Protein AF-A0A349HWZ4-F1 (afdb_monomer)

Secondary structure (DSSP, 8-state):
-PPP---HHHHTTEEE-TTS-EEEEPS--SS--TTS-HHHHHHHTSEEEPPHHHHHHHHHH-TTGGG--

Sequence (69 aa):
MPKLKTHRAAAKRYKVTASGKIMKRQAGIGHLLQHKSASRKRRIF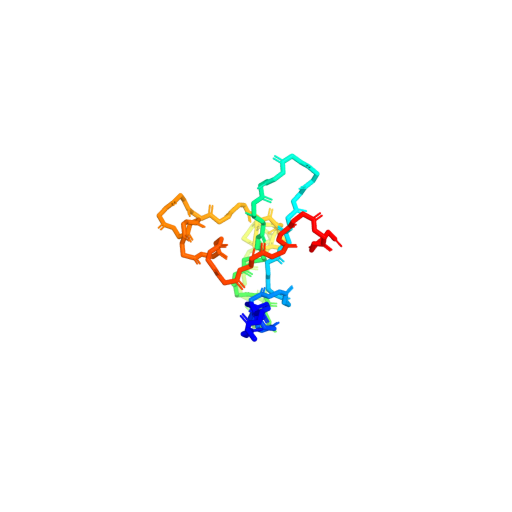KMVGVSESHVALVSKELPYKKYSR

Solvent-accessible surface area (backbone atoms only — not comparable to full-atom values): 4410 Å² total; per-residue (Å²): 134,90,74,90,73,64,40,66,75,52,62,76,54,44,42,38,45,97,89,66,52,50,30,30,72,50,80,80,79,88,62,78,63,83,86,44,53,69,70,58,51,62,56,38,73,40,75,39,71,58,57,77,89,50,46,68,60,55,50,65,43,35,75,61,48,90,76,50,103

Foldseek 3Di:
DDDDDAQVVLLVAWAADPVGFIKGQAPDQPDPCVPDDPVRNVVRRDIDTDDPVCPVVSCVNCVPNNPSD

Nearest PDB structures (foldseek):
  5mlc-assembly1_5  TM=9.740E-01  e=6.032E-07  Spinacia oleracea
  5mmi-assembly1_4  TM=9.757E-01  e=1.112E-06  Spinacia oleracea
  4v7a-assembly1_B3  TM=8.640E-01  e=6.032E-07  Escherichia coli K-12
  7zp8-assembly1_7  TM=9.474E-01  e=5.679E-06  Escherichia coli
  7bl6-assembly1_3  TM=9.383E-01  e=7.453E-06  Escherichia coli K-12

Structure (mmCIF, N/CA/C/O backbone):
data_AF-A0A349HWZ4-F1
#
_entry.id   AF-A0A349HWZ4-F1
#
loop_
_atom_site.group_PDB
_atom_site.id
_atom_site.type_symbol
_atom_site.label_atom_id
_atom_site.label_alt_id
_atom_site.label_comp_id
_atom_site.label_asym_id
_atom_site.label_entity_id
_atom_site.label_seq_id
_atom_site.pdbx_PDB_ins_code
_atom_site.Cartn_x
_atom_site.Cartn_y
_atom_site.Cartn_z
_atom_site.occupancy
_atom_site.B_iso_or_equiv
_atom_site.auth_seq_id
_atom_site.auth_comp_id
_atom_site.auth_asym_id
_atom_site.auth_atom_id
_atom_site.pdbx_PDB_model_num
ATOM 1 N N . MET A 1 1 ? -11.569 -6.880 29.808 1.00 85.44 1 MET A N 1
ATOM 2 C CA . MET A 1 1 ? -11.999 -6.650 28.409 1.00 85.44 1 MET A CA 1
ATOM 3 C C . MET A 1 1 ? -10.781 -6.661 27.486 1.00 85.44 1 MET A C 1
ATOM 5 O O . MET A 1 1 ? -9.883 -5.849 27.701 1.00 85.44 1 MET A O 1
ATOM 9 N N . PRO A 1 2 ? -10.682 -7.591 26.522 1.00 90.56 2 PRO A N 1
ATOM 10 C CA . PRO A 1 2 ? -9.528 -7.673 25.629 1.00 90.56 2 PRO A CA 1
ATOM 11 C C . PRO A 1 2 ? -9.520 -6.515 24.618 1.00 90.56 2 PRO A C 1
ATOM 13 O O . PRO A 1 2 ? -10.517 -6.253 23.951 1.00 90.56 2 PRO A O 1
ATOM 16 N N . LYS A 1 3 ? -8.385 -5.813 24.502 1.00 92.44 3 LYS A N 1
ATOM 17 C CA . LYS A 1 3 ? -8.164 -4.793 23.464 1.00 92.44 3 LYS A CA 1
ATOM 18 C C . LYS A 1 3 ? -7.696 -5.470 22.177 1.00 92.44 3 LYS A C 1
ATOM 20 O O . LYS A 1 3 ? -6.861 -6.374 22.230 1.00 92.44 3 LYS A O 1
ATOM 25 N N . LEU A 1 4 ? -8.184 -4.998 21.029 1.00 92.25 4 LEU A N 1
ATOM 26 C CA . LEU A 1 4 ? -7.678 -5.437 19.727 1.00 92.25 4 LEU A CA 1
ATOM 27 C C . LEU A 1 4 ? -6.175 -5.162 19.635 1.00 92.25 4 LEU A C 1
ATOM 29 O O . LEU A 1 4 ? -5.703 -4.113 20.067 1.00 92.25 4 LEU A O 1
ATOM 33 N N . LYS A 1 5 ? -5.412 -6.096 19.065 1.00 91.62 5 LYS A N 1
ATOM 34 C CA . LYS A 1 5 ? -3.979 -5.908 18.816 1.00 91.62 5 LYS A CA 1
ATOM 35 C C . LYS A 1 5 ? -3.721 -5.725 17.331 1.00 91.62 5 LYS A C 1
ATOM 37 O O . LYS A 1 5 ? -4.363 -6.352 16.496 1.00 91.62 5 LYS A O 1
ATOM 42 N N . THR A 1 6 ? -2.745 -4.883 17.008 1.00 92.62 6 THR A N 1
ATOM 43 C CA . THR A 1 6 ? -2.284 -4.724 15.628 1.00 92.62 6 THR A CA 1
ATOM 44 C C . THR A 1 6 ? -1.591 -5.993 15.157 1.00 92.62 6 THR A C 1
ATOM 46 O O . THR A 1 6 ? -0.674 -6.488 15.822 1.00 92.62 6 THR A O 1
ATOM 49 N N . HIS A 1 7 ? -1.962 -6.475 13.973 1.00 94.31 7 HIS A N 1
ATOM 50 C CA . HIS A 1 7 ? -1.253 -7.567 13.329 1.00 94.31 7 HIS A CA 1
ATOM 51 C C . HIS A 1 7 ? 0.158 -7.100 12.931 1.00 94.31 7 HIS A C 1
ATOM 53 O O . HIS A 1 7 ? 0.354 -6.309 12.004 1.00 94.31 7 HIS A O 1
ATOM 59 N N . ARG A 1 8 ? 1.176 -7.556 13.670 1.00 92.06 8 ARG A N 1
ATOM 60 C CA . ARG A 1 8 ? 2.554 -7.046 13.539 1.00 92.06 8 ARG A CA 1
ATOM 61 C C . ARG A 1 8 ? 3.143 -7.276 12.150 1.00 92.06 8 ARG A C 1
ATOM 63 O O . ARG A 1 8 ? 3.915 -6.449 11.670 1.00 92.06 8 ARG A O 1
ATOM 70 N N . ALA A 1 9 ? 2.777 -8.374 11.496 1.00 93.62 9 ALA A N 1
ATOM 71 C CA . ALA A 1 9 ? 3.266 -8.691 10.162 1.00 93.62 9 ALA A CA 1
ATOM 72 C C . ALA A 1 9 ? 2.670 -7.763 9.085 1.00 93.62 9 ALA A C 1
ATOM 74 O O . ALA A 1 9 ? 3.345 -7.478 8.094 1.00 93.62 9 ALA A O 1
ATOM 75 N N . ALA A 1 10 ? 1.448 -7.262 9.291 1.00 92.12 10 ALA A N 1
ATOM 76 C CA . ALA A 1 10 ? 0.823 -6.253 8.436 1.00 92.12 10 ALA A CA 1
ATOM 77 C C . ALA A 1 10 ? 1.476 -4.885 8.627 1.00 92.12 10 ALA A C 1
ATOM 79 O O . ALA A 1 10 ? 1.860 -4.241 7.654 1.00 92.12 10 ALA A O 1
ATOM 80 N N . ALA A 1 11 ? 1.681 -4.483 9.885 1.00 92.19 11 ALA A N 1
ATOM 81 C CA . ALA A 1 11 ? 2.286 -3.197 10.231 1.00 92.19 11 ALA A CA 1
ATOM 82 C C . ALA A 1 11 ? 3.707 -3.028 9.658 1.00 92.19 11 ALA A C 1
ATOM 84 O O . ALA A 1 11 ? 4.112 -1.922 9.331 1.00 92.19 11 ALA A O 1
ATOM 85 N N . LYS A 1 12 ? 4.459 -4.125 9.483 1.00 92.25 12 LYS A N 1
ATOM 86 C CA . LYS A 1 12 ? 5.783 -4.103 8.832 1.00 92.25 12 LYS A CA 1
ATOM 87 C C . LYS A 1 12 ? 5.724 -3.944 7.305 1.00 92.25 12 LYS A C 1
ATOM 89 O O . LYS A 1 12 ? 6.730 -3.591 6.698 1.00 92.25 12 LYS A O 1
ATOM 94 N N . ARG A 1 13 ? 4.594 -4.269 6.668 1.00 92.38 13 ARG A N 1
ATOM 95 C CA . ARG A 1 13 ? 4.450 -4.318 5.200 1.00 92.38 13 ARG A CA 1
ATOM 96 C C . ARG A 1 13 ? 3.682 -3.134 4.621 1.00 92.38 13 ARG A C 1
ATOM 98 O O . ARG A 1 13 ? 3.947 -2.754 3.480 1.00 92.38 13 ARG A O 1
ATOM 105 N N . TYR A 1 14 ? 2.744 -2.580 5.382 1.00 92.31 14 TYR A N 1
ATOM 106 C CA . TYR A 1 14 ? 1.870 -1.498 4.945 1.00 92.31 14 TYR A CA 1
ATOM 107 C C . TYR A 1 14 ? 2.186 -0.205 5.686 1.00 92.31 14 TYR A C 1
ATOM 109 O O . TYR A 1 14 ? 2.354 -0.206 6.901 1.00 92.31 14 TYR A O 1
ATOM 117 N N . LYS A 1 15 ? 2.207 0.906 4.948 1.00 90.31 15 LYS A N 1
ATOM 118 C CA . LYS A 1 15 ? 2.334 2.255 5.509 1.00 90.31 15 LYS A CA 1
ATOM 119 C C . LYS A 1 15 ? 1.073 3.056 5.218 1.00 90.31 15 LYS A C 1
ATOM 121 O O . LYS A 1 15 ? 0.538 2.969 4.116 1.00 90.31 15 LYS A O 1
ATOM 126 N N . VAL A 1 16 ? 0.625 3.861 6.175 1.00 91.69 16 VAL A N 1
ATOM 127 C CA . VAL A 1 16 ? -0.536 4.744 6.004 1.00 91.69 16 VAL A CA 1
ATOM 128 C C . VAL A 1 16 ? -0.048 6.173 5.773 1.00 91.69 16 VAL A C 1
ATOM 130 O O . VAL A 1 16 ? 0.748 6.694 6.551 1.00 91.69 16 VAL A O 1
ATOM 133 N N . THR A 1 17 ? -0.488 6.813 4.689 1.00 90.56 17 THR A N 1
ATOM 134 C CA . THR A 1 17 ? -0.154 8.220 4.416 1.00 90.56 17 THR A CA 1
ATOM 135 C C . THR A 1 17 ? -0.891 9.159 5.371 1.00 90.56 17 THR A C 1
ATOM 137 O O . THR A 1 17 ? -1.848 8.772 6.043 1.00 90.56 17 THR A O 1
ATOM 140 N N . ALA A 1 18 ? -0.499 10.436 5.401 1.00 86.06 18 ALA A N 1
ATOM 141 C CA . ALA A 1 18 ? -1.208 11.444 6.188 1.00 86.06 18 ALA A CA 1
ATOM 142 C C . ALA A 1 18 ? -2.708 11.519 5.836 1.00 86.06 18 ALA A C 1
ATOM 144 O O . ALA A 1 18 ? -3.539 11.609 6.737 1.00 86.06 18 ALA A O 1
ATOM 145 N N . SER A 1 19 ? -3.034 11.372 4.548 1.00 87.31 19 SER A N 1
ATOM 146 C CA . SER A 1 19 ? -4.395 11.331 3.998 1.00 87.31 19 SER A CA 1
ATOM 147 C C . SER A 1 19 ? -5.137 9.999 4.189 1.00 87.31 19 SER A C 1
ATOM 149 O O . SER A 1 19 ? -6.274 9.874 3.751 1.00 87.31 19 SER A O 1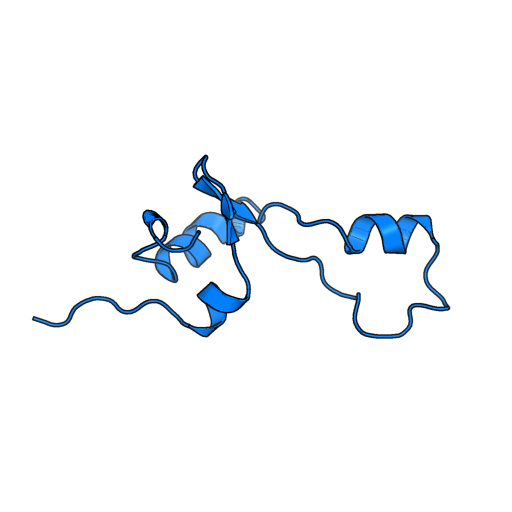
ATOM 151 N N . GLY A 1 20 ? -4.522 8.993 4.820 1.00 86.06 20 GLY A N 1
ATOM 152 C CA . GLY A 1 20 ? -5.168 7.711 5.118 1.00 86.06 20 GLY A CA 1
ATOM 153 C C . GLY A 1 20 ? -5.074 6.650 4.016 1.00 86.06 20 GLY A C 1
ATOM 154 O O . GLY A 1 20 ? -5.657 5.577 4.166 1.00 86.06 20 GLY A O 1
ATOM 155 N N . LYS A 1 21 ? -4.324 6.898 2.933 1.00 90.44 21 LYS A N 1
ATOM 156 C CA . LYS A 1 21 ? -4.089 5.900 1.876 1.00 90.44 21 LYS A CA 1
ATOM 157 C C . LYS A 1 21 ? -3.121 4.827 2.372 1.00 90.44 21 LYS A C 1
ATOM 159 O O . LYS A 1 21 ? -2.105 5.143 2.991 1.00 90.44 21 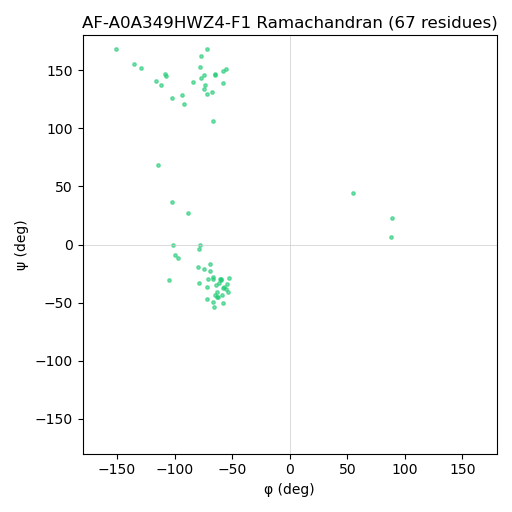LYS A O 1
ATOM 164 N N . ILE A 1 22 ? -3.417 3.563 2.071 1.00 92.75 22 ILE A N 1
ATOM 165 C CA . ILE A 1 22 ? -2.560 2.429 2.433 1.00 92.75 22 ILE A CA 1
ATOM 166 C C . ILE A 1 22 ? -1.601 2.142 1.279 1.00 92.75 22 ILE A C 1
ATOM 168 O O . ILE A 1 22 ? -2.021 1.836 0.163 1.00 92.75 22 ILE A O 1
ATOM 172 N N . MET A 1 23 ? -0.309 2.225 1.568 1.00 93.75 23 MET A N 1
ATOM 173 C CA . MET A 1 23 ? 0.783 2.034 0.622 1.00 93.75 23 MET A CA 1
ATOM 174 C C . MET A 1 23 ? 1.497 0.713 0.894 1.00 93.75 23 MET A C 1
ATOM 176 O O . MET A 1 23 ? 1.651 0.298 2.045 1.00 93.75 23 MET A O 1
ATOM 180 N N . LYS A 1 24 ? 1.986 0.086 -0.174 1.00 94.06 24 LYS A N 1
ATOM 181 C CA . LYS A 1 24 ? 2.810 -1.122 -0.139 1.00 94.06 24 LYS A CA 1
ATOM 182 C C . LYS A 1 24 ? 3.999 -1.006 -1.087 1.00 94.06 24 LYS A C 1
ATOM 184 O O . LYS A 1 24 ? 3.949 -0.315 -2.108 1.00 94.06 24 LYS A O 1
ATOM 189 N N . ARG A 1 25 ? 5.052 -1.762 -0.790 1.00 94.38 25 ARG A N 1
ATOM 190 C CA . ARG A 1 25 ? 6.149 -2.015 -1.730 1.00 94.38 25 ARG A CA 1
ATOM 191 C C . ARG A 1 25 ? 5.710 -3.055 -2.769 1.00 94.38 25 ARG A C 1
ATOM 193 O O . ARG A 1 25 ? 4.968 -3.982 -2.439 1.00 94.38 25 ARG A O 1
ATOM 200 N N . GLN A 1 26 ? 6.143 -2.917 -4.023 1.00 94.50 26 GLN A N 1
ATOM 201 C CA . GLN A 1 26 ? 5.862 -3.936 -5.041 1.00 94.50 26 GLN A CA 1
ATOM 202 C C . GLN A 1 26 ? 6.796 -5.148 -4.889 1.00 94.50 26 GLN A C 1
ATOM 204 O O . GLN A 1 26 ? 7.911 -5.049 -4.374 1.00 94.50 26 GLN A O 1
ATOM 209 N N . ALA A 1 27 ? 6.325 -6.315 -5.326 1.00 93.75 27 ALA A N 1
ATOM 210 C CA . ALA A 1 27 ? 7.092 -7.554 -5.272 1.00 93.75 27 ALA A CA 1
ATOM 211 C C . ALA A 1 27 ? 8.158 -7.628 -6.383 1.00 93.75 27 ALA A C 1
ATOM 213 O O . ALA A 1 27 ? 8.091 -6.927 -7.393 1.00 93.75 27 ALA A O 1
ATOM 214 N N . GLY A 1 28 ? 9.138 -8.521 -6.203 1.00 93.12 28 GLY A N 1
ATOM 215 C CA . GLY A 1 28 ? 10.122 -8.854 -7.239 1.00 93.12 28 GLY A CA 1
ATOM 216 C C . GLY A 1 28 ? 11.387 -7.989 -7.259 1.00 93.12 28 GLY A C 1
ATOM 217 O O . GLY A 1 28 ? 12.042 -7.918 -8.298 1.00 93.12 28 GLY A O 1
ATOM 218 N N . ILE A 1 29 ? 11.746 -7.350 -6.141 1.00 91.19 29 ILE A N 1
ATOM 219 C CA . ILE A 1 29 ? 12.944 -6.490 -6.020 1.00 91.19 29 ILE A CA 1
ATOM 220 C C . ILE A 1 29 ? 14.152 -7.230 -5.405 1.00 91.19 29 ILE A C 1
ATOM 222 O O . ILE A 1 29 ? 15.262 -6.722 -5.454 1.00 91.19 29 ILE A O 1
ATOM 226 N N . GLY A 1 30 ? 13.966 -8.426 -4.838 1.00 89.88 30 GLY A N 1
ATOM 227 C CA . GLY A 1 30 ? 15.018 -9.099 -4.062 1.00 89.88 30 GLY A CA 1
ATOM 228 C C . GLY A 1 30 ? 16.111 -9.802 -4.877 1.00 89.88 30 GLY A C 1
ATOM 229 O O . GLY A 1 30 ? 17.247 -9.847 -4.435 1.00 89.88 30 GLY A O 1
ATOM 230 N N . HIS A 1 31 ? 15.787 -10.352 -6.050 1.00 93.94 31 HIS A N 1
ATOM 231 C CA . HIS A 1 31 ? 16.720 -11.158 -6.848 1.00 93.94 31 HIS A CA 1
ATOM 232 C C . HIS A 1 31 ? 16.408 -11.066 -8.354 1.00 93.94 31 HIS A C 1
ATOM 234 O O . HIS A 1 31 ? 15.360 -10.536 -8.761 1.00 93.94 31 HIS A O 1
ATOM 240 N N . LEU A 1 32 ? 17.340 -11.561 -9.182 1.00 94.56 32 LEU A N 1
ATOM 241 C CA . LEU A 1 32 ? 17.255 -11.587 -10.653 1.00 94.56 32 LEU A CA 1
ATOM 242 C C . LEU A 1 32 ? 17.002 -10.193 -11.252 1.00 94.56 32 LEU A C 1
ATOM 244 O O . LEU A 1 32 ? 16.132 -9.996 -12.102 1.00 94.56 32 LEU A O 1
ATOM 248 N N . LEU A 1 33 ? 17.719 -9.184 -10.748 1.00 94.94 33 LEU A N 1
ATOM 249 C CA . LEU A 1 33 ? 17.608 -7.801 -11.226 1.00 94.94 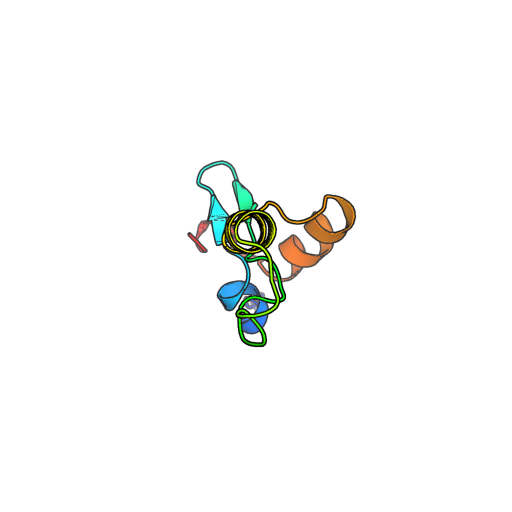33 LEU A CA 1
ATOM 250 C C . LEU A 1 33 ? 18.383 -7.553 -12.526 1.00 94.94 33 LEU A C 1
ATOM 252 O O . LEU A 1 33 ? 18.085 -6.583 -13.225 1.00 94.94 33 LEU A O 1
ATOM 256 N N . GLN A 1 34 ? 19.349 -8.414 -12.847 1.00 95.12 34 GLN A N 1
ATOM 257 C CA . GLN A 1 34 ? 20.171 -8.319 -14.052 1.00 95.12 34 GLN A CA 1
ATOM 258 C C . GLN A 1 34 ? 19.334 -8.501 -15.325 1.00 95.12 34 GLN A C 1
ATOM 260 O O . GLN A 1 34 ? 19.426 -7.687 -16.234 1.00 95.12 34 GLN A O 1
ATOM 265 N N . HIS A 1 35 ? 18.423 -9.478 -15.344 1.00 95.12 35 HIS A N 1
ATOM 266 C CA . HIS A 1 35 ? 17.545 -9.754 -16.494 1.00 95.12 35 HIS A CA 1
ATOM 267 C C . HIS A 1 35 ? 16.341 -8.805 -16.605 1.00 95.12 35 HIS A C 1
ATOM 269 O O . HIS A 1 35 ? 15.540 -8.900 -17.533 1.00 95.12 35 HIS A O 1
ATOM 275 N N . LYS A 1 36 ? 16.152 -7.900 -15.637 1.00 95.06 36 LYS A N 1
ATOM 276 C CA . LYS A 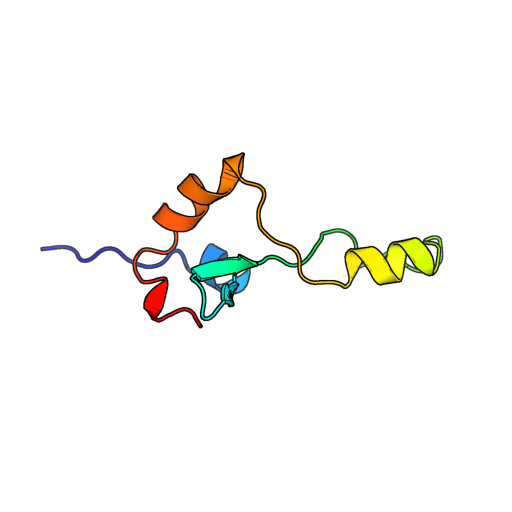1 36 ? 15.028 -6.958 -15.635 1.00 95.06 36 LYS A CA 1
ATOM 277 C C . LYS A 1 36 ? 15.460 -5.649 -16.282 1.00 95.06 36 LYS A C 1
ATOM 279 O O . LYS A 1 36 ? 16.427 -5.025 -15.847 1.00 95.06 36 LYS A O 1
ATOM 284 N N . SER A 1 37 ? 14.669 -5.184 -17.248 1.00 96.44 37 SER A N 1
ATOM 285 C CA . SER A 1 37 ? 14.871 -3.876 -17.874 1.00 96.44 37 SER A CA 1
ATOM 286 C C . SER A 1 37 ? 14.895 -2.744 -16.839 1.00 96.44 37 SER A C 1
ATOM 288 O O . SER A 1 37 ? 14.247 -2.805 -15.784 1.00 96.44 37 SER A O 1
ATOM 290 N N . ALA A 1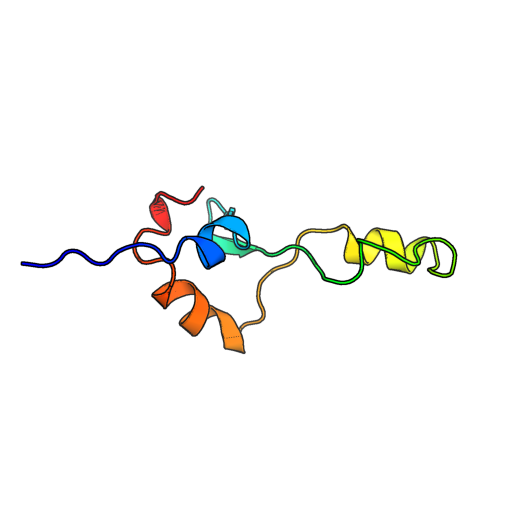 38 ? 15.620 -1.667 -17.149 1.00 95.38 38 ALA A N 1
ATOM 291 C CA . ALA A 1 38 ? 15.690 -0.489 -16.286 1.00 95.38 38 ALA A CA 1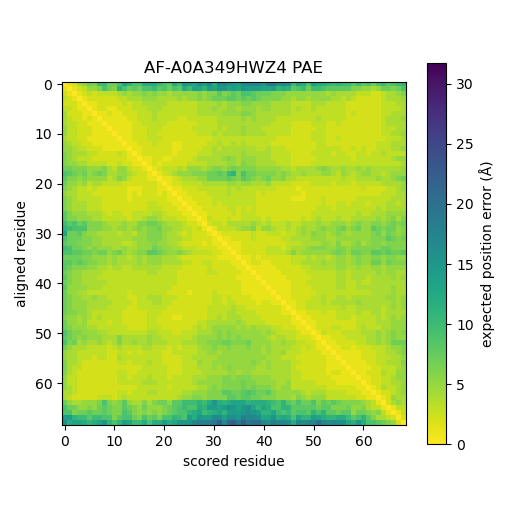
ATOM 292 C C . ALA A 1 38 ? 14.299 0.122 -16.028 1.00 95.38 38 ALA A C 1
ATOM 294 O O . ALA A 1 38 ? 13.993 0.517 -14.902 1.00 95.38 38 ALA A O 1
ATOM 295 N N . SER A 1 39 ? 13.418 0.131 -17.036 1.00 96.06 39 SER A N 1
ATOM 296 C CA . SER A 1 39 ? 12.034 0.600 -16.901 1.00 96.06 39 SER A CA 1
ATOM 297 C C . SER A 1 39 ? 11.233 -0.239 -15.903 1.00 96.06 39 SER A C 1
ATOM 299 O O . SER A 1 39 ? 10.586 0.319 -15.012 1.00 96.06 39 SER A O 1
ATOM 301 N N . ARG A 1 40 ? 11.337 -1.575 -15.974 1.00 95.19 40 ARG A N 1
ATOM 302 C CA . ARG A 1 40 ? 10.670 -2.482 -15.031 1.00 95.19 40 ARG A CA 1
ATOM 303 C C . ARG A 1 40 ? 11.184 -2.276 -13.612 1.00 95.19 40 ARG A C 1
ATOM 305 O O . ARG A 1 40 ? 10.362 -2.182 -12.704 1.00 95.19 40 ARG A O 1
ATOM 312 N N . LYS A 1 41 ? 12.506 -2.165 -13.426 1.00 94.94 41 LYS A N 1
ATOM 313 C CA . LYS A 1 41 ? 13.124 -1.889 -12.117 1.00 94.94 41 LYS A CA 1
ATOM 314 C C . LYS A 1 41 ? 12.601 -0.579 -11.523 1.00 94.94 41 LYS A C 1
ATOM 316 O O . LYS A 1 41 ? 12.076 -0.587 -10.416 1.00 94.94 41 LYS A O 1
ATOM 321 N N . ARG A 1 42 ? 12.617 0.522 -12.279 1.00 94.50 42 ARG A N 1
ATOM 322 C CA . ARG A 1 42 ? 12.089 1.817 -11.808 1.00 94.50 42 ARG A CA 1
ATOM 323 C C . ARG A 1 42 ? 10.622 1.751 -11.385 1.00 94.50 42 ARG A C 1
ATOM 325 O O . ARG A 1 42 ? 10.249 2.407 -10.421 1.00 94.50 42 ARG A O 1
ATOM 332 N N . ARG A 1 43 ? 9.795 0.964 -12.081 1.00 94.69 43 ARG A N 1
ATOM 333 C CA . ARG A 1 43 ? 8.386 0.773 -11.708 1.00 94.69 43 ARG A CA 1
ATOM 334 C C . ARG A 1 43 ? 8.257 0.047 -10.369 1.00 94.69 43 ARG A C 1
ATOM 336 O O . ARG A 1 43 ? 7.630 0.590 -9.469 1.00 94.69 43 ARG A O 1
ATOM 343 N N . ILE A 1 44 ? 8.898 -1.118 -10.223 1.00 94.56 44 ILE A N 1
ATOM 344 C CA . ILE A 1 44 ? 8.746 -1.960 -9.024 1.00 94.56 44 ILE A CA 1
ATOM 345 C C . ILE A 1 44 ? 9.321 -1.334 -7.752 1.00 94.56 44 ILE A C 1
ATOM 347 O O . ILE A 1 44 ? 8.796 -1.573 -6.673 1.00 94.56 44 ILE A O 1
ATOM 351 N N . PHE A 1 45 ? 10.353 -0.495 -7.851 1.00 93.44 45 PHE A N 1
ATOM 352 C CA . PHE A 1 45 ? 10.935 0.168 -6.678 1.00 93.44 45 PHE A CA 1
ATOM 353 C C . PHE A 1 45 ? 10.017 1.231 -6.052 1.00 93.44 45 PHE A C 1
ATOM 355 O O . PHE A 1 45 ? 10.230 1.609 -4.901 1.00 93.44 45 PHE A O 1
ATOM 362 N N . LYS A 1 46 ? 8.990 1.706 -6.768 1.00 93.69 46 LYS A N 1
ATOM 363 C CA . LYS A 1 46 ? 8.050 2.699 -6.239 1.00 93.69 46 LYS A CA 1
ATOM 364 C C . LYS A 1 46 ? 7.091 2.072 -5.225 1.00 93.69 46 LYS A C 1
ATOM 366 O O . LYS A 1 46 ? 6.659 0.927 -5.355 1.00 93.69 46 LYS A O 1
ATOM 371 N N . MET A 1 47 ? 6.721 2.864 -4.224 1.00 93.62 47 MET A N 1
ATOM 372 C CA . MET A 1 47 ? 5.599 2.557 -3.337 1.00 93.62 47 MET A CA 1
ATOM 373 C C . MET A 1 47 ? 4.292 2.810 -4.085 1.00 93.62 47 MET A C 1
ATOM 375 O O . MET A 1 47 ? 4.134 3.847 -4.727 1.00 93.62 47 MET A O 1
ATOM 379 N N . VAL A 1 48 ? 3.354 1.872 -3.993 1.00 94.88 48 VAL A N 1
ATOM 380 C CA . VAL A 1 48 ? 2.067 1.940 -4.696 1.00 94.88 48 VAL A CA 1
ATOM 381 C C . VAL A 1 48 ? 0.938 1.698 -3.705 1.00 94.88 48 VAL A C 1
ATOM 383 O O . VAL A 1 48 ? 1.130 1.022 -2.693 1.00 94.88 48 VAL A O 1
ATOM 386 N N . GLY A 1 49 ? -0.238 2.257 -3.986 1.00 95.12 49 GLY A N 1
ATOM 387 C CA . GLY A 1 49 ? -1.445 1.963 -3.224 1.00 95.12 49 GLY A CA 1
ATOM 388 C C . GLY A 1 49 ? -1.779 0.469 -3.225 1.00 95.12 49 GLY A C 1
ATOM 389 O O . GLY A 1 49 ? -1.477 -0.266 -4.172 1.00 95.12 49 GLY A O 1
ATOM 390 N N . VAL A 1 50 ? -2.391 0.005 -2.140 1.00 93.81 50 VAL A N 1
ATOM 391 C CA . VAL A 1 50 ? -3.063 -1.300 -2.118 1.00 93.81 50 VAL A CA 1
ATOM 392 C C . VAL A 1 50 ? -4.248 -1.263 -3.093 1.00 93.81 50 VAL A C 1
ATOM 394 O O . VAL A 1 50 ? -4.864 -0.213 -3.266 1.00 93.81 50 VAL A O 1
ATOM 397 N N . SER A 1 51 ? -4.546 -2.384 -3.758 1.00 93.06 51 SER A N 1
ATOM 398 C CA . SER A 1 51 ? -5.724 -2.465 -4.628 1.00 93.06 51 SER A CA 1
ATOM 399 C C . SER A 1 51 ? -6.999 -2.316 -3.809 1.00 93.06 51 SER A C 1
ATOM 401 O O . SER A 1 51 ? -7.067 -2.795 -2.677 1.00 93.06 51 SER A O 1
ATOM 403 N N . GLU A 1 52 ? -8.020 -1.706 -4.397 1.00 91.62 52 GLU A N 1
ATOM 404 C CA . GLU A 1 52 ? -9.289 -1.400 -3.726 1.00 91.62 52 GLU A CA 1
ATOM 405 C C . GLU A 1 52 ? -9.918 -2.637 -3.073 1.00 91.62 52 GLU A C 1
ATOM 407 O O . GLU A 1 52 ? -10.321 -2.587 -1.911 1.00 91.62 52 GLU A O 1
ATOM 412 N N . SER A 1 53 ? -9.857 -3.782 -3.760 1.00 94.44 53 SER A N 1
ATOM 413 C CA . SER A 1 53 ? -10.333 -5.083 -3.274 1.00 94.44 53 SER A CA 1
ATOM 414 C C . SER A 1 53 ? -9.741 -5.516 -1.927 1.00 94.44 53 SER A C 1
ATOM 416 O O . SER A 1 53 ? -10.416 -6.164 -1.130 1.00 94.44 53 SER A O 1
ATOM 418 N N . HIS A 1 54 ? -8.485 -5.163 -1.640 1.00 92.25 54 HIS A N 1
ATOM 419 C CA . HIS A 1 54 ? -7.783 -5.606 -0.433 1.00 92.25 54 HIS A CA 1
ATOM 420 C C . HIS A 1 54 ? -7.762 -4.553 0.681 1.00 92.25 54 HIS A C 1
ATOM 422 O O . HIS A 1 54 ? -7.376 -4.872 1.807 1.00 92.25 54 HIS A O 1
ATOM 428 N N . VAL A 1 55 ? -8.200 -3.317 0.418 1.00 92.75 55 VAL A N 1
ATOM 429 C CA . VAL A 1 55 ? -8.163 -2.223 1.406 1.00 92.75 55 VAL A CA 1
ATOM 430 C C . VAL A 1 55 ? -8.957 -2.576 2.665 1.00 92.75 55 VAL A C 1
ATOM 432 O O . VAL A 1 55 ? -8.472 -2.361 3.779 1.00 92.75 55 VAL A O 1
ATOM 435 N N . ALA A 1 56 ? -10.149 -3.159 2.506 1.00 92.19 56 ALA A N 1
ATOM 436 C CA . ALA A 1 56 ? -11.016 -3.512 3.629 1.00 92.19 56 ALA A CA 1
ATOM 437 C C . ALA A 1 56 ? -10.380 -4.565 4.552 1.00 92.19 56 ALA A C 1
ATOM 439 O O . ALA A 1 56 ? -10.453 -4.442 5.775 1.00 92.19 56 ALA A O 1
ATOM 440 N N . LEU A 1 57 ? -9.712 -5.569 3.975 1.00 92.50 57 LEU A N 1
ATOM 441 C CA . LEU A 1 57 ? -9.022 -6.621 4.724 1.00 92.50 57 LEU A CA 1
ATOM 442 C C . LEU A 1 57 ? -7.837 -6.047 5.507 1.00 92.50 57 LEU A C 1
ATOM 444 O O . LEU A 1 57 ? -7.755 -6.215 6.723 1.00 92.50 57 LEU A O 1
ATOM 448 N N . VAL A 1 58 ? -6.979 -5.269 4.840 1.00 91.81 58 VAL A N 1
ATOM 449 C CA . VAL A 1 58 ? -5.798 -4.666 5.478 1.00 91.81 58 VAL A CA 1
ATOM 450 C C . VAL A 1 58 ? -6.194 -3.678 6.579 1.00 91.81 58 VAL A C 1
ATOM 452 O O . VAL A 1 58 ? -5.531 -3.601 7.613 1.00 91.81 58 VAL A O 1
ATOM 455 N N . SER A 1 59 ? -7.300 -2.944 6.414 1.00 90.31 59 SER A N 1
ATOM 456 C CA . SER A 1 59 ? -7.768 -2.025 7.457 1.00 90.31 59 SER A CA 1
ATOM 457 C C . SER A 1 59 ? -8.243 -2.748 8.721 1.00 90.31 59 SER A C 1
ATOM 459 O O . SER A 1 59 ? -8.158 -2.150 9.792 1.00 90.31 59 SER A O 1
ATOM 461 N N . LYS A 1 60 ? -8.730 -3.994 8.629 1.00 91.94 60 LYS A N 1
ATOM 462 C CA . LYS A 1 60 ? -9.097 -4.799 9.810 1.00 91.94 60 LYS A CA 1
ATOM 463 C C . LYS A 1 60 ? -7.860 -5.263 10.581 1.00 91.94 60 LYS A C 1
ATOM 465 O O . LYS A 1 60 ? -7.869 -5.269 11.807 1.00 91.94 60 LYS A O 1
ATOM 470 N N . GLU A 1 61 ? -6.778 -5.584 9.874 1.00 91.88 61 GLU A N 1
ATOM 471 C CA . GLU A 1 61 ? -5.498 -5.987 10.478 1.00 91.88 61 GLU A CA 1
ATOM 472 C C . GLU A 1 61 ? -4.774 -4.838 11.208 1.00 91.88 61 GLU A C 1
ATOM 474 O O . GLU A 1 61 ? -3.944 -5.074 12.096 1.00 91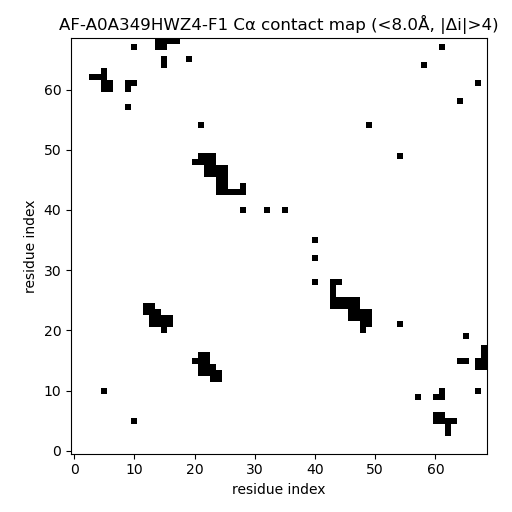.88 61 GLU A O 1
ATOM 479 N N . LEU A 1 62 ? -5.092 -3.589 10.845 1.00 91.00 62 LEU A N 1
ATOM 480 C CA . LEU A 1 62 ? -4.507 -2.359 11.385 1.00 91.00 62 LEU A CA 1
ATOM 481 C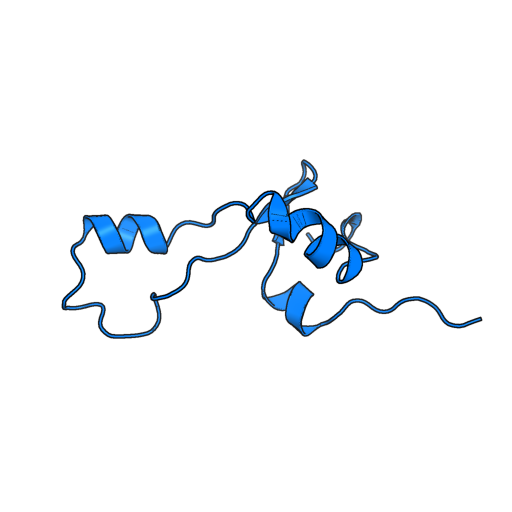 C . LEU A 1 62 ? -5.553 -1.521 12.154 1.00 91.00 62 LEU A C 1
ATOM 483 O O . LEU A 1 62 ? -5.892 -0.414 11.723 1.00 91.00 62 LEU A O 1
ATOM 487 N N . PRO A 1 63 ? -6.036 -1.987 13.323 1.00 90.69 63 PRO A N 1
ATOM 488 C CA . PRO A 1 63 ? -7.067 -1.291 14.100 1.00 90.69 63 PRO A CA 1
ATOM 489 C C . PRO A 1 63 ? -6.630 0.112 14.554 1.00 90.69 63 PRO A C 1
ATOM 491 O O . PRO A 1 63 ? -7.444 1.027 14.631 1.00 90.69 63 PRO A O 1
ATOM 494 N N . TYR A 1 64 ? -5.328 0.323 14.775 1.00 90.62 64 TYR A N 1
ATOM 495 C CA . TYR A 1 64 ? -4.750 1.607 15.191 1.00 90.62 64 TYR A CA 1
ATOM 496 C C . TYR A 1 64 ? -4.061 2.363 14.042 1.00 90.62 64 TYR A C 1
ATOM 498 O O . TYR A 1 64 ? -3.044 3.026 14.246 1.00 90.62 64 TYR A O 1
ATOM 506 N N . LYS A 1 65 ? -4.606 2.289 12.816 1.00 81.81 65 LYS A N 1
ATOM 507 C CA . LYS A 1 65 ? -4.007 2.871 11.595 1.00 81.81 65 LYS A CA 1
ATOM 508 C C . LYS A 1 65 ? -3.630 4.358 11.682 1.00 81.81 65 LYS A C 1
ATOM 510 O O . LYS A 1 65 ? -2.668 4.767 11.041 1.00 81.81 65 LYS A O 1
ATOM 515 N N . LYS A 1 66 ? -4.331 5.155 12.503 1.00 76.31 66 LYS A N 1
ATOM 516 C CA . LYS A 1 66 ? -4.033 6.585 12.740 1.00 76.31 66 LYS A CA 1
ATOM 517 C C . LYS A 1 66 ? -2.628 6.810 13.319 1.00 76.31 66 LYS A C 1
ATOM 519 O O . LYS A 1 66 ? -2.012 7.829 13.027 1.00 76.31 66 LYS A O 1
ATOM 524 N N . TYR A 1 67 ? -2.130 5.847 14.094 1.00 75.38 67 TYR A N 1
ATOM 525 C CA . TYR A 1 67 ? -0.832 5.896 14.773 1.00 75.38 67 TYR A CA 1
ATOM 526 C C . TYR A 1 67 ? 0.253 5.078 14.054 1.00 75.38 67 TYR A C 1
ATOM 528 O O . TYR A 1 67 ? 1.389 5.041 14.503 1.00 75.38 67 TYR A O 1
ATOM 536 N N . SER A 1 68 ? -0.082 4.420 12.938 1.00 68.62 68 SER A N 1
ATOM 537 C CA . SER A 1 68 ? 0.821 3.541 12.177 1.00 68.62 68 SER A CA 1
ATOM 538 C C . SER A 1 68 ? 1.636 4.291 11.105 1.00 68.62 68 SER A C 1
ATOM 540 O O . SER A 1 68 ? 1.954 3.710 10.063 1.00 68.62 68 SER A O 1
ATOM 542 N N . ARG A 1 69 ? 1.887 5.589 11.315 1.00 59.44 69 ARG A N 1
ATOM 543 C CA . ARG A 1 69 ? 2.578 6.472 10.361 1.00 59.44 69 ARG A CA 1
ATOM 544 C C . ARG A 1 69 ? 4.088 6.255 10.363 1.00 59.44 69 ARG A C 1
ATOM 546 O O . ARG A 1 69 ? 4.638 6.062 11.463 1.00 59.44 69 ARG A O 1
#

Mean predicted aligned error: 4.0 Å

Radius of gyration: 14.86 Å; Cα contacts (8 Å, |Δi|>4): 69; chains: 1; bounding box: 32×23×46 Å

pLDDT: mean 91.15, std 6.07, range [59.44, 96.44]